Protein AF-A0A9Q0FIU7-F1 (afdb_monomer_lite)

Radius of gyration: 19.4 Å; chains: 1; bounding box: 44×38×47 Å

Foldseek 3Di:
DVVVVVVVVVVVCVVVVVDDDPDPQFDPPADDDDDDDDVLQFWKWKAFQVVRPDIDTQWDEPPCNVVSCVVWVDWDQDPVVRDTGTPDPRIDMDTDCPPNSCVGRAFGYPVCPDPSVVRGGCNVVVVVSRD

Organism: NCBI:txid218843

Secondary structure (DSSP, 8-state):
-HHHHHHHHHHHHHHTT-S-----SS-TTSPP------TT-S-EEEEETTTSS-EEEEES-STTHHHHIIIII-EEEETTTTEEEES-TTEEEE---GGGGHHHHHBS-TT--TTGGGGBSSHHHHHHHT-

pLDDT: mean 85.44, std 13.37, range [44.09, 98.0]

Sequence (131 aa):
MAVLLDDIVQSIELWLKLIRKPQPYVDPNLDPVLLVPGIAGSILKAVDNENGLKEERVWVRILAADYKFRTKLWSRFDPSTGRTESLDRKTSITVPQDRYGLHAIDVLDPDLIIGRDCVYYFHDMIVEMIK

Structure (mmCIF, N/CA/C/O backbone):
data_AF-A0A9Q0FIU7-F1
#
_entry.id   AF-A0A9Q0FIU7-F1
#
loop_
_atom_site.group_PDB
_atom_site.id
_atom_site.type_symbol
_atom_site.label_atom_id
_atom_site.label_alt_id
_atom_site.label_comp_id
_atom_site.label_asym_id
_atom_site.label_entity_id
_atom_site.label_seq_id
_atom_site.pdbx_PDB_ins_code
_atom_site.Cartn_x
_atom_site.Cartn_y
_atom_site.Cartn_z
_atom_site.occupancy
_atom_site.B_iso_or_equiv
_atom_site.auth_seq_id
_atom_site.auth_comp_id
_atom_site.auth_asym_id
_atom_site.auth_atom_id
_atom_site.pdbx_PDB_model_num
ATOM 1 N N . MET A 1 1 ? 0.355 19.951 -10.129 1.00 44.09 1 MET A N 1
ATOM 2 C CA . MET A 1 1 ? 1.000 21.266 -10.354 1.00 44.09 1 MET A CA 1
ATOM 3 C C . MET A 1 1 ? 2.433 21.147 -10.865 1.00 44.09 1 MET A C 1
ATOM 5 O O . MET A 1 1 ? 2.758 21.911 -11.755 1.00 44.09 1 MET A O 1
ATOM 9 N N . ALA A 1 2 ? 3.252 20.196 -10.385 1.00 47.91 2 ALA A N 1
ATOM 10 C CA . ALA A 1 2 ? 4.601 19.951 -10.928 1.00 47.91 2 ALA A CA 1
ATOM 11 C C . ALA A 1 2 ? 4.598 19.532 -12.415 1.00 47.91 2 ALA A C 1
ATOM 13 O O . ALA A 1 2 ? 5.319 20.122 -13.205 1.00 47.91 2 ALA A O 1
ATOM 14 N N . VAL A 1 3 ? 3.682 18.636 -12.810 1.00 51.88 3 VAL A N 1
ATOM 15 C CA . VAL A 1 3 ? 3.538 18.153 -14.204 1.00 51.88 3 VAL A CA 1
ATOM 16 C C . VAL A 1 3 ? 3.363 19.297 -15.214 1.00 51.88 3 VAL A C 1
ATOM 18 O O . VAL A 1 3 ? 3.965 19.288 -16.275 1.00 51.88 3 VAL A O 1
ATOM 21 N N . LEU A 1 4 ? 2.613 20.343 -14.846 1.00 58.12 4 LEU A N 1
ATOM 22 C CA . LEU A 1 4 ? 2.351 21.479 -15.736 1.00 58.12 4 LEU A CA 1
ATOM 23 C C . LEU A 1 4 ? 3.588 22.361 -15.969 1.00 58.12 4 LEU A C 1
ATOM 25 O O . LEU A 1 4 ? 3.676 23.024 -16.995 1.00 58.12 4 LEU A O 1
ATOM 29 N N . LEU A 1 5 ? 4.508 22.420 -15.000 1.00 59.41 5 LEU A N 1
ATOM 30 C CA . LEU A 1 5 ? 5.744 23.200 -15.109 1.00 59.41 5 LEU A CA 1
ATOM 31 C C . LEU A 1 5 ? 6.771 22.463 -15.969 1.00 59.41 5 LEU A C 1
ATOM 33 O O . LEU A 1 5 ? 7.401 23.096 -16.814 1.00 59.41 5 LEU A O 1
ATOM 37 N N . ASP A 1 6 ? 6.877 21.144 -15.804 1.00 62.78 6 ASP A N 1
ATOM 38 C CA . ASP A 1 6 ? 7.759 20.301 -16.614 1.00 62.78 6 ASP A CA 1
ATOM 39 C C . ASP A 1 6 ? 7.349 20.340 -18.096 1.00 62.78 6 ASP A C 1
ATOM 41 O O . ASP A 1 6 ? 8.199 20.561 -18.957 1.00 62.78 6 ASP A O 1
ATOM 45 N N . ASP A 1 7 ? 6.046 20.272 -18.394 1.00 68.00 7 ASP A N 1
ATOM 46 C CA . ASP A 1 7 ? 5.519 20.370 -19.764 1.00 68.00 7 ASP A CA 1
ATOM 47 C C . ASP A 1 7 ? 5.834 21.729 -20.429 1.00 68.00 7 ASP A C 1
ATOM 49 O O . ASP A 1 7 ? 6.126 21.805 -21.630 1.00 68.00 7 ASP A O 1
ATOM 53 N N . ILE A 1 8 ? 5.800 22.825 -19.656 1.00 74.44 8 ILE A N 1
ATOM 54 C CA . ILE A 1 8 ? 6.108 24.181 -20.144 1.00 74.44 8 ILE A CA 1
ATOM 55 C C . ILE A 1 8 ? 7.605 24.330 -20.428 1.00 74.44 8 ILE A C 1
ATOM 57 O O . ILE A 1 8 ? 7.977 24.853 -21.481 1.00 74.44 8 ILE A O 1
ATOM 61 N N . VAL A 1 9 ? 8.465 23.861 -19.521 1.00 69.06 9 VAL A N 1
ATOM 62 C CA . VAL A 1 9 ? 9.925 23.901 -19.699 1.00 69.06 9 VAL A CA 1
ATOM 63 C C . VAL A 1 9 ? 10.328 23.064 -20.914 1.00 69.06 9 VAL A C 1
ATOM 65 O O . VAL A 1 9 ? 11.025 23.563 -21.800 1.00 69.06 9 VAL A O 1
ATOM 68 N N . GLN A 1 10 ? 9.779 21.854 -21.038 1.00 63.34 10 GLN A N 1
ATOM 69 C CA . GLN A 1 10 ? 10.051 20.951 -22.154 1.00 63.34 10 GLN A CA 1
ATOM 70 C C . GLN A 1 10 ? 9.613 21.548 -23.505 1.00 63.34 10 GLN A C 1
ATOM 72 O O . GLN A 1 10 ? 10.319 21.415 -24.507 1.00 63.34 10 GLN A O 1
ATOM 77 N N . SER A 1 11 ? 8.488 22.274 -23.535 1.00 71.81 11 SER A N 1
ATOM 78 C CA . SER A 1 11 ? 7.992 22.970 -24.733 1.00 71.81 11 SER A CA 1
ATOM 79 C C . SER A 1 11 ? 8.913 24.112 -25.188 1.00 71.81 11 SER A C 1
ATOM 81 O O . SER A 1 11 ? 9.141 24.284 -26.389 1.00 71.81 11 SER A O 1
ATOM 83 N N . ILE A 1 12 ? 9.472 24.879 -24.244 1.00 73.00 12 ILE A N 1
ATOM 84 C CA . ILE A 1 12 ? 10.414 25.976 -24.530 1.00 73.00 12 ILE A CA 1
ATOM 85 C C . ILE A 1 12 ? 11.738 25.420 -25.071 1.00 73.00 12 ILE A C 1
ATOM 87 O O . ILE A 1 12 ? 12.285 25.935 -26.049 1.00 73.00 12 ILE A O 1
ATOM 91 N N . GLU A 1 13 ? 12.240 24.338 -24.483 1.00 66.00 13 GLU A N 1
ATOM 92 C CA . GLU A 1 13 ? 13.505 23.720 -24.885 1.00 66.00 13 GLU A CA 1
ATOM 93 C C . GLU A 1 13 ? 13.425 23.026 -26.261 1.00 66.00 13 GLU A C 1
ATOM 95 O O . GLU A 1 13 ? 14.385 23.072 -27.041 1.00 66.00 13 GLU A O 1
ATOM 100 N N . LEU A 1 14 ? 12.260 22.459 -26.611 1.00 64.19 14 LEU A N 1
ATOM 101 C CA . LEU A 1 14 ? 11.951 21.933 -27.950 1.00 64.19 14 LEU A CA 1
ATOM 102 C C . LEU A 1 14 ? 11.927 23.036 -29.015 1.00 64.19 14 LEU A C 1
ATOM 104 O O . LEU A 1 14 ? 12.474 22.856 -30.107 1.00 64.19 14 LEU A O 1
ATOM 108 N N . TRP A 1 15 ? 11.328 24.188 -28.698 1.00 68.50 15 TRP A N 1
ATOM 109 C CA . TRP A 1 15 ? 11.291 25.349 -29.593 1.00 68.50 15 TRP A CA 1
ATOM 110 C C . TRP A 1 15 ? 12.695 25.906 -29.868 1.00 68.50 15 TRP A C 1
ATOM 112 O O . TRP A 1 15 ? 13.019 26.250 -31.007 1.00 68.50 15 TRP A O 1
ATOM 122 N N . LEU A 1 16 ? 13.566 25.899 -28.854 1.00 71.69 16 LEU A N 1
ATOM 123 C CA . LEU A 1 16 ? 14.961 26.329 -28.960 1.00 71.69 16 LEU A CA 1
ATOM 124 C C . LEU A 1 16 ? 15.885 25.311 -29.667 1.00 71.69 16 LEU A C 1
ATOM 126 O O . LEU A 1 16 ? 17.078 25.579 -29.810 1.00 71.69 16 LEU A O 1
ATOM 130 N N . LYS A 1 17 ? 15.364 24.160 -30.134 1.00 64.88 17 LYS A N 1
ATOM 131 C CA . LYS A 1 17 ? 16.127 23.060 -30.774 1.00 64.88 17 LYS A CA 1
ATOM 132 C C . LYS A 1 17 ? 17.342 22.591 -29.955 1.00 64.88 17 LYS A C 1
ATOM 134 O O . LYS A 1 17 ? 18.299 22.058 -30.516 1.00 64.88 17 LYS A O 1
ATOM 139 N N . LEU A 1 18 ? 17.307 22.791 -28.639 1.00 63.53 18 LEU A N 1
ATOM 140 C CA . LEU A 1 18 ? 18.429 22.526 -27.737 1.00 63.53 18 LEU A CA 1
ATOM 141 C C . LEU A 1 18 ? 18.471 21.070 -27.247 1.00 63.53 18 LEU A C 1
ATOM 143 O O . LEU A 1 18 ? 19.492 20.640 -26.717 1.00 63.53 18 LEU A O 1
ATOM 147 N N . ILE A 1 19 ? 17.411 20.285 -27.476 1.00 59.47 19 ILE A N 1
ATOM 148 C CA . ILE A 1 19 ? 17.313 18.895 -27.013 1.00 59.47 19 ILE A CA 1
ATOM 149 C C . ILE A 1 19 ? 17.130 17.942 -28.200 1.00 59.47 19 ILE A C 1
ATOM 151 O O . ILE A 1 19 ? 16.364 18.197 -29.134 1.00 59.47 19 ILE A O 1
ATOM 155 N N . ARG A 1 20 ? 17.843 16.807 -28.150 1.00 57.94 20 ARG A N 1
ATOM 156 C CA . ARG A 1 20 ? 17.524 15.600 -28.933 1.00 57.94 20 ARG A CA 1
ATOM 157 C C . ARG A 1 20 ? 16.030 15.286 -28.776 1.00 57.94 20 ARG A C 1
ATOM 159 O O . ARG A 1 20 ? 15.479 15.512 -27.707 1.00 57.94 20 ARG A O 1
ATOM 166 N N . LYS A 1 21 ? 15.377 14.779 -29.834 1.00 53.31 21 LYS A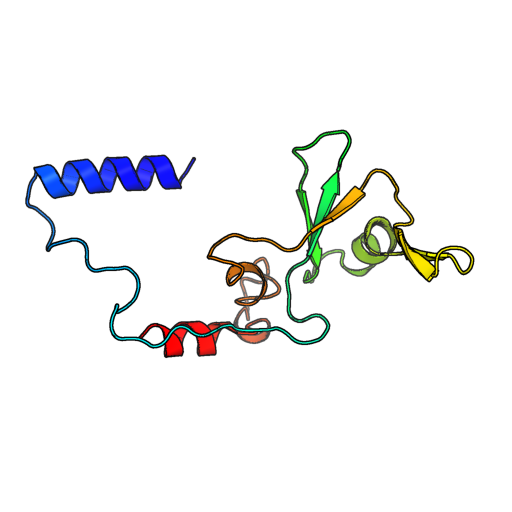 N 1
ATOM 167 C CA . LYS A 1 21 ? 13.946 14.403 -29.809 1.00 53.31 21 LYS A CA 1
ATOM 168 C C . LYS A 1 21 ? 13.593 13.754 -28.462 1.00 53.31 21 LYS A C 1
ATOM 170 O O . LYS A 1 21 ? 14.373 12.887 -28.058 1.00 53.31 21 LYS A O 1
ATOM 175 N N . PRO A 1 22 ? 12.483 14.148 -27.803 1.00 55.56 22 PRO A N 1
ATOM 176 C CA . PRO A 1 22 ? 12.084 13.549 -26.537 1.00 55.56 22 PRO A CA 1
ATOM 177 C C . PRO A 1 22 ? 12.066 12.037 -26.732 1.00 55.56 22 PRO A C 1
ATOM 179 O O . PRO A 1 22 ? 11.304 11.519 -27.552 1.00 55.56 22 PRO A O 1
ATOM 182 N N . GLN A 1 23 ? 13.008 11.352 -26.087 1.00 54.41 23 GLN A N 1
ATOM 183 C CA . GLN A 1 23 ? 13.014 9.904 -26.111 1.00 54.41 23 GLN A CA 1
ATOM 184 C C . GLN A 1 23 ? 11.822 9.453 -25.273 1.00 54.41 23 GLN A C 1
ATOM 186 O O . GLN A 1 23 ? 11.552 10.062 -24.232 1.00 54.41 23 GLN A O 1
ATOM 191 N N . PRO A 1 24 ? 11.061 8.457 -25.746 1.00 59.19 24 PRO A N 1
ATOM 192 C CA . PRO A 1 24 ? 9.961 7.934 -24.962 1.00 59.19 24 PRO A CA 1
ATOM 193 C C . PRO A 1 24 ? 10.503 7.468 -23.604 1.00 59.19 24 PRO A C 1
ATOM 195 O O . PRO A 1 24 ? 11.591 6.903 -23.526 1.00 59.19 24 PRO A O 1
ATOM 198 N N . TYR A 1 25 ? 9.753 7.751 -22.536 1.00 66.44 25 TYR A N 1
ATOM 199 C CA . TYR A 1 25 ? 10.122 7.404 -21.155 1.00 66.44 25 TYR A CA 1
ATOM 200 C C . TYR A 1 25 ? 10.359 5.891 -20.964 1.00 66.44 25 TYR A C 1
ATOM 202 O O . TYR A 1 25 ? 11.056 5.495 -20.037 1.00 66.44 25 TYR A O 1
ATOM 210 N N . VAL A 1 26 ? 9.795 5.068 -21.855 1.00 71.81 26 VAL A N 1
ATOM 211 C CA . VAL A 1 26 ? 9.932 3.607 -21.919 1.00 71.81 26 VAL A CA 1
ATOM 212 C C . VAL A 1 26 ? 10.181 3.212 -23.378 1.00 71.81 26 VAL A C 1
ATOM 214 O O . VAL A 1 26 ? 9.579 3.807 -24.277 1.00 71.81 26 VAL A O 1
ATOM 217 N N . ASP A 1 27 ? 11.048 2.228 -23.626 1.00 81.50 27 ASP A N 1
ATOM 218 C CA . ASP A 1 27 ? 11.274 1.686 -24.971 1.00 81.50 27 ASP A CA 1
ATOM 219 C C . ASP A 1 27 ? 9.970 1.062 -25.520 1.00 81.50 27 ASP A C 1
ATOM 221 O O . ASP A 1 27 ? 9.408 0.159 -24.897 1.00 81.50 27 ASP A O 1
ATOM 225 N N . PRO A 1 28 ? 9.455 1.528 -26.678 1.00 83.75 28 PRO A N 1
ATOM 226 C CA . PRO A 1 28 ? 8.217 1.014 -27.262 1.00 83.75 28 PRO A CA 1
ATOM 227 C C . PRO A 1 28 ? 8.309 -0.437 -27.757 1.00 83.75 28 PRO A C 1
ATOM 229 O O . PRO A 1 28 ? 7.281 -1.002 -28.123 1.00 83.75 28 PRO A O 1
ATOM 232 N N . ASN A 1 29 ? 9.507 -1.027 -27.813 1.00 88.00 29 ASN A N 1
ATOM 233 C CA . ASN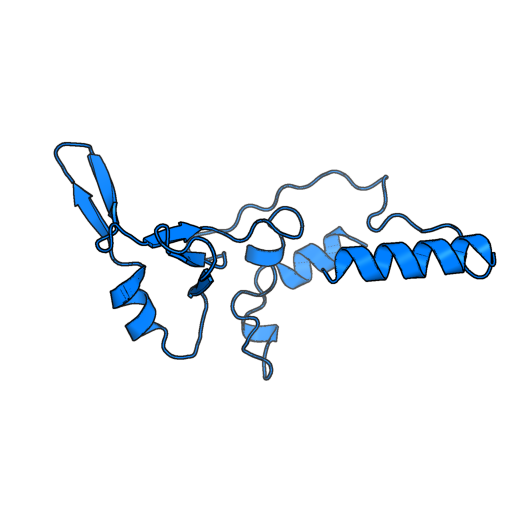 A 1 29 ? 9.706 -2.428 -28.187 1.00 88.00 29 ASN A CA 1
ATOM 234 C C . ASN A 1 29 ? 9.585 -3.394 -27.000 1.00 88.00 29 ASN A C 1
ATOM 236 O O . ASN A 1 29 ? 9.650 -4.604 -27.210 1.00 88.00 29 ASN A O 1
ATOM 240 N N . LEU A 1 30 ? 9.443 -2.887 -25.771 1.00 88.19 30 LEU A N 1
ATOM 241 C CA . LEU A 1 30 ? 9.251 -3.722 -24.589 1.00 88.19 30 LEU A CA 1
ATOM 242 C C . LEU A 1 30 ? 7.829 -4.287 -24.543 1.00 88.19 30 LEU A C 1
ATOM 244 O O . LEU A 1 30 ? 6.849 -3.591 -24.825 1.00 88.19 30 LEU A O 1
ATOM 248 N N . ASP A 1 31 ? 7.715 -5.548 -24.129 1.00 92.25 31 ASP A N 1
ATOM 249 C CA . ASP A 1 31 ? 6.422 -6.176 -23.881 1.00 92.25 31 ASP A CA 1
ATOM 250 C C . ASP A 1 31 ? 5.754 -5.561 -22.636 1.00 92.25 31 ASP A C 1
ATOM 252 O O . ASP A 1 31 ? 6.411 -5.357 -21.610 1.00 92.25 31 ASP A O 1
ATOM 256 N N . PRO A 1 32 ? 4.438 -5.280 -22.670 1.00 90.69 32 PRO A N 1
ATOM 257 C CA . PRO A 1 32 ? 3.737 -4.748 -21.512 1.00 90.69 32 PRO A CA 1
ATOM 258 C 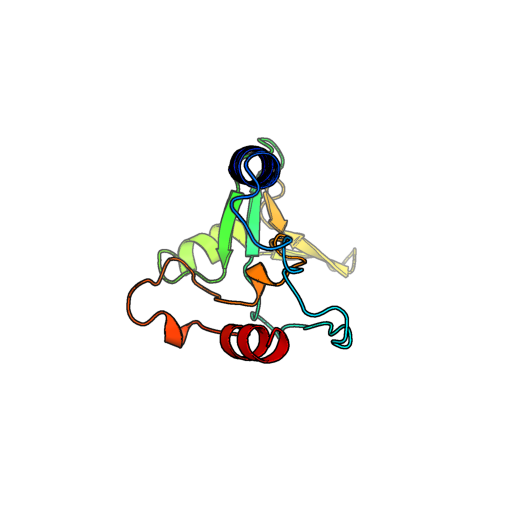C . PRO A 1 32 ? 3.652 -5.798 -20.398 1.00 90.69 32 PRO A C 1
ATOM 260 O O . PRO A 1 32 ? 3.169 -6.913 -20.600 1.00 90.69 32 PRO A O 1
ATOM 263 N N . VAL A 1 33 ? 4.054 -5.406 -19.189 1.00 92.38 33 VAL A N 1
ATOM 264 C CA . VAL A 1 33 ? 4.019 -6.254 -17.990 1.00 92.38 33 VAL A CA 1
ATOM 265 C C . VAL A 1 33 ? 3.080 -5.652 -16.949 1.00 92.38 33 VAL A C 1
ATOM 267 O O . VAL A 1 33 ? 3.095 -4.447 -16.701 1.00 92.38 33 VAL A O 1
ATOM 270 N N . LEU A 1 34 ? 2.275 -6.504 -16.306 1.00 94.88 34 LEU A N 1
ATO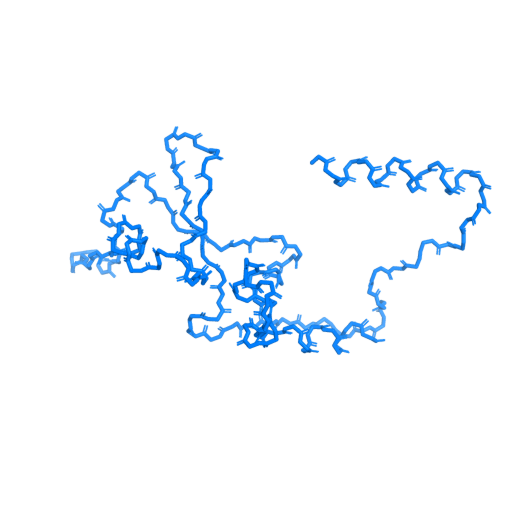M 271 C CA . LEU A 1 34 ? 1.467 -6.144 -15.142 1.00 94.88 34 LEU A CA 1
ATOM 272 C C . LEU A 1 34 ? 2.096 -6.733 -13.877 1.00 94.88 34 LEU A C 1
ATOM 274 O O . LEU A 1 34 ? 2.154 -7.952 -13.718 1.00 94.88 34 LEU A O 1
ATOM 278 N N . LEU A 1 35 ? 2.522 -5.866 -12.962 1.00 95.81 35 LEU A N 1
ATOM 279 C CA . LEU A 1 35 ? 3.025 -6.270 -11.651 1.00 95.81 35 LEU A CA 1
ATOM 280 C C . LEU A 1 35 ? 1.876 -6.305 -10.641 1.00 95.81 35 LEU A C 1
ATOM 282 O O . LEU A 1 35 ? 1.165 -5.316 -10.461 1.00 95.81 35 LEU A O 1
ATOM 286 N N . VAL A 1 36 ? 1.706 -7.445 -9.970 1.00 96.88 36 VAL A N 1
ATOM 287 C CA . VAL A 1 36 ? 0.678 -7.640 -8.940 1.00 96.88 36 VAL A CA 1
ATOM 288 C C . VAL A 1 36 ? 1.366 -7.922 -7.602 1.00 96.88 36 VAL A C 1
ATOM 290 O O . VAL A 1 36 ? 2.039 -8.948 -7.479 1.00 96.88 36 VAL A O 1
ATOM 293 N N . PRO A 1 37 ? 1.232 -7.037 -6.597 1.00 97.19 37 PRO A N 1
ATOM 294 C CA . PRO A 1 37 ? 1.867 -7.228 -5.302 1.00 97.19 37 PRO A CA 1
ATOM 295 C C . PRO A 1 37 ? 1.183 -8.315 -4.469 1.00 97.19 37 PRO A C 1
ATOM 297 O O . PRO A 1 37 ? -0.011 -8.586 -4.607 1.00 97.19 37 PRO A O 1
ATOM 300 N N . GLY A 1 38 ? 1.952 -8.909 -3.556 1.00 96.69 38 GLY A N 1
ATOM 301 C CA . GLY A 1 38 ? 1.427 -9.807 -2.532 1.00 96.69 38 GLY A CA 1
ATOM 302 C C . GLY A 1 38 ? 0.751 -9.062 -1.376 1.00 96.69 38 GLY A C 1
ATOM 303 O O . GLY A 1 38 ? 0.602 -7.838 -1.377 1.00 96.69 38 GLY A O 1
ATOM 304 N N . ILE A 1 39 ? 0.369 -9.816 -0.341 1.00 95.44 39 ILE A N 1
ATOM 305 C CA . ILE A 1 39 ? -0.209 -9.252 0.886 1.00 95.44 39 ILE A CA 1
ATOM 306 C C . ILE A 1 39 ? 0.758 -8.221 1.472 1.00 95.44 39 ILE A C 1
ATOM 308 O O . ILE A 1 39 ? 1.944 -8.494 1.637 1.00 95.44 39 ILE A O 1
ATOM 312 N N . ALA A 1 40 ? 0.221 -7.047 1.806 1.00 93.12 40 ALA A N 1
ATOM 313 C CA . ALA A 1 40 ? 0.964 -5.931 2.385 1.00 93.12 40 ALA A CA 1
ATOM 314 C C . ALA A 1 40 ? 2.040 -5.303 1.465 1.00 93.12 40 ALA A C 1
ATOM 316 O O . ALA A 1 40 ? 2.729 -4.378 1.889 1.00 93.12 40 ALA A O 1
ATOM 317 N N . GLY A 1 41 ? 2.128 -5.727 0.202 1.00 96.38 41 GLY A N 1
ATOM 318 C CA . GLY A 1 41 ? 3.098 -5.254 -0.789 1.00 96.38 41 GLY A CA 1
ATOM 319 C C . GLY A 1 41 ? 2.716 -3.960 -1.513 1.00 96.38 41 GLY A C 1
ATOM 320 O O . GLY A 1 41 ? 3.140 -3.745 -2.643 1.00 96.38 41 GLY A O 1
ATOM 321 N N . SER A 1 42 ? 1.879 -3.113 -0.916 1.00 96.50 42 SER A N 1
ATOM 322 C CA . SER A 1 42 ? 1.480 -1.842 -1.524 1.00 96.50 42 SER A CA 1
ATOM 323 C C . SER A 1 42 ? 1.269 -0.754 -0.484 1.00 96.50 42 SER A C 1
ATOM 325 O O . SER A 1 42 ? 0.755 -1.032 0.596 1.00 96.50 42 SER A O 1
ATOM 327 N N . ILE A 1 43 ? 1.552 0.494 -0.835 1.00 96.25 43 ILE A N 1
ATOM 328 C CA . ILE A 1 43 ? 1.180 1.668 -0.045 1.00 96.25 43 ILE A CA 1
ATOM 329 C C . ILE A 1 43 ? -0.350 1.790 0.036 1.00 96.25 43 ILE A C 1
ATOM 331 O O . ILE A 1 43 ? -1.050 1.642 -0.964 1.00 96.25 43 ILE A O 1
ATOM 335 N N . LEU A 1 44 ? -0.866 2.122 1.222 1.00 96.00 44 LEU A N 1
ATOM 336 C CA . LEU A 1 44 ? -2.264 2.469 1.474 1.00 96.00 44 LEU A CA 1
ATOM 337 C C . LEU A 1 44 ? -2.372 3.875 2.062 1.00 96.00 44 LEU A C 1
ATOM 339 O O . LEU A 1 44 ? -1.611 4.265 2.959 1.00 96.00 44 LEU A O 1
ATOM 343 N N . LYS A 1 45 ? -3.378 4.614 1.602 1.00 94.56 45 LYS A N 1
ATOM 344 C CA . LYS A 1 45 ? -3.758 5.929 2.112 1.00 94.56 45 LYS A CA 1
ATOM 345 C C . LYS A 1 45 ? -5.160 5.890 2.710 1.00 94.56 45 LYS A C 1
ATOM 347 O O . LYS A 1 45 ? -6.048 5.231 2.184 1.00 94.56 45 LYS A O 1
ATOM 352 N N . ALA A 1 46 ? -5.349 6.623 3.796 1.00 93.81 46 ALA A N 1
ATOM 353 C CA . ALA A 1 46 ? -6.652 7.009 4.308 1.00 93.81 46 ALA A CA 1
ATOM 354 C C . ALA A 1 46 ? -7.062 8.341 3.672 1.00 93.81 46 ALA A C 1
ATOM 356 O O . ALA A 1 46 ? -6.280 9.294 3.682 1.00 93.81 46 ALA A O 1
ATOM 357 N N . VAL A 1 47 ? -8.282 8.404 3.146 1.00 92.62 47 VAL A N 1
ATOM 358 C CA . VAL A 1 47 ? -8.870 9.593 2.525 1.00 92.62 47 VAL A CA 1
ATOM 359 C C . VAL A 1 47 ? -10.133 9.963 3.288 1.00 92.62 47 VAL A C 1
ATOM 361 O O . VAL A 1 47 ? -11.029 9.136 3.448 1.00 92.62 47 VAL A O 1
ATOM 364 N N . ASP A 1 48 ? -10.191 11.195 3.786 1.00 89.88 48 ASP A N 1
ATOM 365 C CA . ASP A 1 48 ? -11.394 11.740 4.418 1.00 89.88 48 ASP A CA 1
ATOM 366 C C . ASP A 1 48 ? -12.424 12.121 3.344 1.00 89.88 48 ASP A C 1
ATOM 368 O O . ASP A 1 48 ? -12.202 13.037 2.549 1.00 89.88 48 ASP A O 1
ATOM 372 N N . ASN A 1 49 ? -13.555 11.418 3.329 1.00 80.75 49 ASN A N 1
ATOM 373 C CA . ASN A 1 49 ? -14.616 11.594 2.343 1.00 80.75 49 ASN A CA 1
ATOM 374 C C . ASN A 1 49 ? -15.421 12.886 2.565 1.00 80.75 49 ASN A C 1
ATOM 376 O O . ASN A 1 49 ? -16.059 13.359 1.629 1.00 80.75 49 ASN A O 1
ATOM 380 N N . GLU A 1 50 ? -15.417 13.457 3.777 1.00 77.94 50 GLU A N 1
ATOM 381 C CA . GLU A 1 50 ? -16.138 14.705 4.070 1.00 77.94 50 GLU A CA 1
ATOM 382 C C . GLU A 1 50 ? -15.356 15.931 3.586 1.00 77.94 50 GLU A C 1
ATOM 384 O O . GLU A 1 50 ? -15.945 16.889 3.090 1.00 77.94 50 GLU A O 1
ATOM 389 N N . ASN A 1 51 ? -14.024 15.888 3.699 1.00 66.00 51 ASN A N 1
ATOM 390 C CA . ASN A 1 51 ? -13.151 17.017 3.369 1.00 66.00 51 ASN A CA 1
ATOM 391 C C . ASN A 1 51 ? -12.413 16.869 2.030 1.00 66.00 51 ASN A C 1
ATOM 393 O O . ASN A 1 51 ? -11.745 17.813 1.613 1.00 66.00 51 ASN A O 1
ATOM 397 N N . GLY A 1 52 ? -12.492 15.705 1.373 1.00 59.09 52 GLY A N 1
ATOM 398 C CA . GLY A 1 52 ? -12.062 15.435 -0.010 1.00 59.09 52 GLY A CA 1
ATOM 399 C C . GLY A 1 52 ? -10.577 15.643 -0.353 1.00 59.09 52 GLY A C 1
ATOM 400 O O . GLY A 1 52 ? -10.150 15.259 -1.435 1.00 59.09 52 GLY A O 1
ATOM 401 N N . LEU A 1 53 ? -9.783 16.251 0.533 1.00 60.94 53 LEU A N 1
ATOM 402 C CA . LEU A 1 53 ? -8.441 16.772 0.238 1.00 60.94 53 LEU A CA 1
ATOM 403 C C . LEU A 1 53 ? -7.363 16.292 1.214 1.00 60.94 53 LEU A C 1
ATOM 405 O O . LEU A 1 53 ? -6.177 16.503 0.963 1.00 60.94 53 LEU A O 1
ATOM 409 N N . LYS A 1 54 ? -7.738 15.671 2.339 1.00 81.19 54 LYS A N 1
ATOM 410 C CA . LYS A 1 54 ? -6.761 15.203 3.325 1.00 81.19 54 LYS A CA 1
ATOM 411 C C . LYS A 1 54 ? -6.482 13.720 3.129 1.00 81.19 54 LYS A C 1
ATOM 413 O O . LYS A 1 54 ? -7.184 12.866 3.664 1.00 81.19 54 LYS A O 1
ATOM 418 N N . GLU A 1 55 ? -5.430 13.448 2.370 1.00 89.44 55 GLU A N 1
ATOM 419 C CA . GLU A 1 55 ? -4.838 12.120 2.265 1.00 89.44 55 GLU A CA 1
ATOM 420 C C . GLU A 1 55 ? -3.776 11.924 3.348 1.00 89.44 55 GLU A C 1
ATOM 422 O O . GLU A 1 55 ? -2.943 12.797 3.599 1.00 89.44 55 GLU A O 1
ATOM 427 N N . GLU A 1 56 ? -3.7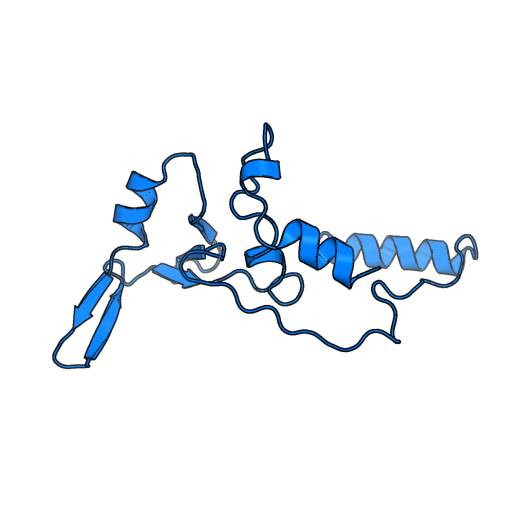67 10.752 3.970 1.00 91.75 56 GLU A N 1
ATOM 428 C CA . GLU A 1 56 ? -2.709 10.345 4.887 1.00 91.75 56 GLU A CA 1
ATOM 429 C C . GLU A 1 56 ? -2.227 8.931 4.554 1.00 91.75 56 GLU A C 1
ATOM 431 O O . GLU A 1 56 ? -3.027 8.001 4.497 1.00 91.75 56 GLU A O 1
ATOM 436 N N . ARG A 1 57 ? -0.909 8.729 4.399 1.00 93.00 57 ARG A N 1
ATOM 437 C CA . ARG A 1 57 ? -0.330 7.383 4.272 1.00 93.00 57 ARG A CA 1
ATOM 438 C C . ARG A 1 57 ? -0.515 6.621 5.582 1.00 93.00 57 ARG A C 1
ATOM 440 O O . ARG A 1 57 ? -0.060 7.066 6.637 1.00 93.00 57 ARG A O 1
ATOM 447 N N . VAL A 1 58 ? -1.169 5.469 5.524 1.00 94.81 58 VAL A N 1
ATOM 448 C CA . VAL A 1 58 ? -1.404 4.606 6.691 1.00 94.81 58 VAL A CA 1
ATOM 449 C C . VAL A 1 58 ? -0.561 3.339 6.648 1.00 94.81 58 VAL A C 1
ATOM 451 O O . VAL A 1 58 ? -0.262 2.803 7.708 1.00 94.81 58 VAL A O 1
ATOM 454 N N . TRP A 1 59 ? -0.106 2.919 5.465 1.00 95.00 59 TRP A N 1
ATOM 455 C CA . TRP A 1 59 ? 0.790 1.779 5.253 1.00 95.00 59 TRP A CA 1
ATOM 456 C C . TRP A 1 59 ? 1.630 1.996 3.976 1.00 95.00 59 TRP A C 1
ATOM 458 O O . TRP A 1 59 ? 1.135 2.625 3.053 1.00 95.00 59 TRP A O 1
ATOM 468 N N . VAL A 1 60 ? 2.879 1.545 3.861 1.00 92.81 60 VAL A N 1
ATOM 469 C CA . VAL A 1 60 ? 3.782 1.213 4.971 1.00 92.81 60 VAL A CA 1
ATOM 470 C C . VAL A 1 60 ? 4.310 2.520 5.572 1.00 92.81 60 VAL A C 1
ATOM 472 O O . VAL A 1 60 ? 4.447 3.540 4.892 1.00 92.81 60 VAL A O 1
ATOM 475 N N . ARG A 1 61 ? 4.539 2.518 6.884 1.00 91.31 61 ARG A N 1
ATOM 476 C CA . ARG A 1 61 ? 5.184 3.620 7.600 1.00 91.31 61 ARG A CA 1
ATOM 477 C C . ARG A 1 61 ? 5.880 3.083 8.839 1.00 91.31 61 ARG A C 1
ATOM 479 O O . ARG A 1 61 ? 5.289 2.285 9.558 1.00 91.31 61 ARG A O 1
ATOM 486 N N . ILE A 1 62 ? 7.087 3.550 9.120 1.00 87.75 62 ILE A N 1
ATOM 487 C CA . ILE A 1 62 ? 7.823 3.215 10.347 1.00 87.75 62 ILE A CA 1
ATOM 488 C C . ILE A 1 62 ? 7.322 4.059 11.521 1.00 87.75 62 ILE A C 1
ATOM 490 O O . ILE A 1 62 ? 7.154 3.573 12.639 1.00 87.75 62 ILE A O 1
ATOM 494 N N . LEU A 1 63 ? 7.024 5.334 11.270 1.00 88.88 63 LEU A N 1
ATOM 495 C CA . LEU A 1 63 ? 6.607 6.266 12.313 1.00 88.88 63 LEU A CA 1
ATOM 496 C C . LEU A 1 63 ? 5.100 6.189 12.565 1.00 88.88 63 LEU A C 1
ATOM 498 O O . LEU A 1 63 ? 4.294 6.340 11.644 1.00 88.88 63 LEU A O 1
ATOM 502 N N . ALA A 1 64 ? 4.724 6.031 13.838 1.00 91.25 64 ALA A N 1
ATOM 503 C CA . ALA A 1 64 ? 3.338 5.988 14.317 1.00 91.25 64 ALA A CA 1
ATOM 504 C C . ALA A 1 64 ? 2.458 4.900 13.664 1.00 91.25 64 ALA A C 1
ATOM 506 O O . ALA A 1 64 ? 1.235 5.052 13.608 1.00 91.25 64 ALA A O 1
ATOM 507 N N . ALA A 1 65 ? 3.067 3.807 13.191 1.00 90.62 65 ALA A N 1
ATOM 508 C CA . ALA A 1 65 ? 2.377 2.727 12.489 1.00 90.62 65 ALA A CA 1
ATOM 509 C C . ALA A 1 65 ? 1.192 2.171 13.294 1.00 90.62 65 ALA A C 1
ATOM 511 O O . ALA A 1 65 ? 0.060 2.245 12.830 1.00 90.62 65 ALA A O 1
ATOM 512 N N . ASP A 1 66 ? 1.423 1.708 14.528 1.00 92.25 66 ASP A N 1
ATOM 513 C CA . ASP A 1 66 ? 0.382 1.087 15.365 1.00 92.25 66 ASP A CA 1
ATOM 514 C C . ASP A 1 66 ? -0.815 2.026 15.606 1.00 92.25 66 ASP A C 1
ATOM 516 O O . ASP A 1 66 ? -1.965 1.644 15.382 1.00 92.25 66 ASP A O 1
ATOM 520 N N . TYR A 1 67 ? -0.553 3.290 15.956 1.00 92.56 67 TYR A N 1
ATOM 521 C CA . TYR A 1 67 ? -1.607 4.287 16.161 1.00 92.56 67 TYR A CA 1
ATOM 522 C C . TYR A 1 67 ? -2.459 4.487 14.900 1.00 92.56 67 TYR A C 1
ATOM 524 O O . TYR A 1 67 ? -3.691 4.490 14.966 1.00 92.56 67 TYR A O 1
ATOM 532 N N . LYS A 1 68 ? -1.819 4.632 13.734 1.00 92.19 68 LYS A N 1
ATOM 533 C CA . LYS A 1 68 ? -2.518 4.859 12.462 1.00 92.19 68 LYS A CA 1
ATOM 534 C C . LYS A 1 68 ? -3.263 3.620 11.989 1.00 92.19 68 LYS A C 1
ATOM 536 O O . LYS A 1 68 ? -4.394 3.737 11.531 1.00 92.19 68 LYS A O 1
ATOM 541 N N . PHE A 1 69 ? -2.700 2.438 12.202 1.00 90.12 69 PHE A N 1
ATOM 542 C CA . PHE A 1 69 ? -3.367 1.169 11.932 1.00 90.12 69 PHE A CA 1
ATOM 543 C C . PHE A 1 69 ? -4.667 1.031 12.718 1.00 90.12 69 PHE A C 1
ATOM 545 O O . PHE A 1 69 ? -5.725 0.807 12.129 1.00 90.12 69 PHE A O 1
ATOM 552 N N . ARG A 1 70 ? -4.606 1.223 14.038 1.00 90.44 70 ARG A N 1
ATOM 553 C CA . ARG A 1 70 ? -5.775 1.080 14.919 1.00 90.44 70 ARG A CA 1
ATOM 554 C C . ARG A 1 70 ? -6.863 2.099 14.624 1.00 90.44 70 ARG A C 1
ATOM 556 O O . ARG A 1 70 ? -8.042 1.780 14.715 1.00 90.44 70 ARG A O 1
ATOM 563 N N . THR A 1 71 ? -6.470 3.325 14.292 1.00 90.44 71 THR A N 1
ATOM 564 C CA . THR A 1 71 ? -7.421 4.426 14.099 1.00 90.44 71 THR A CA 1
ATOM 565 C C . THR A 1 71 ? -7.992 4.505 12.687 1.00 90.44 71 THR A C 1
ATOM 567 O O . THR A 1 71 ? -9.062 5.087 12.528 1.00 90.44 71 THR A O 1
ATOM 570 N N . LYS A 1 72 ? -7.312 3.951 11.669 1.00 91.75 72 LYS A N 1
ATOM 571 C CA . LYS A 1 72 ? -7.706 4.115 10.258 1.00 91.75 72 LYS A CA 1
ATOM 572 C C . LYS A 1 72 ? -7.915 2.825 9.466 1.00 91.75 72 LYS A C 1
ATOM 574 O O . LYS A 1 72 ? -8.713 2.852 8.541 1.00 91.75 72 LYS A O 1
ATOM 579 N N . LEU A 1 73 ? -7.235 1.721 9.785 1.00 92.19 73 LEU A N 1
ATOM 580 C CA . LEU A 1 73 ? -7.304 0.482 8.987 1.00 92.19 73 LEU A CA 1
ATOM 581 C C . LEU A 1 73 ? -8.197 -0.603 9.597 1.00 92.19 73 LEU A C 1
ATOM 583 O O . LEU A 1 73 ? -8.570 -1.555 8.909 1.00 92.19 73 LEU A O 1
ATOM 587 N N . TRP A 1 74 ? -8.546 -0.491 10.878 1.00 93.00 74 TRP A N 1
ATOM 588 C CA . TRP A 1 74 ? -9.424 -1.467 11.508 1.00 93.00 74 TRP A CA 1
ATOM 589 C C . TRP A 1 74 ? -10.803 -1.481 10.857 1.00 93.00 74 TRP A C 1
ATOM 591 O O . TRP A 1 74 ? -11.431 -0.450 10.613 1.00 93.00 74 TRP A O 1
ATOM 601 N N . SER A 1 75 ? -11.272 -2.696 10.606 1.00 93.62 75 SER A N 1
ATOM 602 C CA . SER A 1 75 ? -12.556 -2.964 9.983 1.00 93.62 75 SER A CA 1
ATOM 603 C C . SER A 1 75 ? -13.284 -4.046 10.770 1.00 93.62 75 SER A C 1
ATOM 605 O O . SER A 1 75 ? -12.647 -4.915 11.369 1.00 93.62 75 SER A O 1
ATOM 607 N N . ARG A 1 76 ? -14.616 -4.009 10.765 1.00 94.62 76 ARG A N 1
ATOM 608 C CA . ARG A 1 76 ? -15.451 -5.093 11.292 1.00 94.62 76 ARG A CA 1
ATOM 609 C C . ARG A 1 76 ? -16.002 -5.912 10.133 1.00 94.62 76 ARG A C 1
ATOM 611 O O . ARG A 1 76 ? -16.318 -5.372 9.078 1.00 94.62 76 ARG A O 1
ATOM 618 N N . PHE A 1 77 ? -16.175 -7.204 10.354 1.00 97.00 77 PHE A N 1
ATOM 619 C CA . PHE A 1 77 ? -16.921 -8.052 9.435 1.00 97.00 77 PHE A CA 1
ATOM 620 C C . PHE A 1 77 ? -18.421 -7.960 9.740 1.00 97.00 77 PHE A C 1
ATOM 622 O O . PHE A 1 77 ? -18.824 -8.110 10.896 1.00 97.00 77 PHE A O 1
ATOM 629 N N . ASP A 1 78 ? -19.240 -7.715 8.719 1.00 96.88 78 ASP A N 1
ATOM 630 C CA . ASP A 1 78 ? -20.693 -7.801 8.811 1.00 96.88 78 ASP A CA 1
ATOM 631 C C . ASP A 1 78 ? -21.180 -9.147 8.235 1.00 96.88 78 ASP A C 1
ATOM 633 O O . ASP A 1 78 ? -21.155 -9.342 7.016 1.00 96.88 78 ASP A O 1
ATOM 637 N N . PRO A 1 79 ? -21.653 -10.087 9.078 1.00 97.81 79 PRO A N 1
ATOM 638 C CA . PRO A 1 79 ? -22.084 -11.407 8.625 1.00 97.81 79 PRO A CA 1
ATOM 639 C C . PRO A 1 79 ? -23.392 -11.383 7.827 1.00 97.81 79 PRO A C 1
ATOM 641 O O . PRO A 1 79 ? -23.663 -12.328 7.094 1.00 97.81 79 PRO A O 1
ATOM 644 N N . SER A 1 80 ? -24.207 -10.331 7.957 1.00 98.00 80 SER A N 1
ATOM 645 C CA . SER A 1 80 ? -25.470 -10.219 7.221 1.00 98.00 80 SER A CA 1
ATOM 646 C C . SER A 1 80 ? -25.251 -9.848 5.754 1.00 98.00 80 SER A C 1
ATOM 648 O O . SER A 1 80 ? -25.999 -10.297 4.888 1.00 98.00 80 SER A O 1
ATOM 650 N N . THR A 1 81 ? -24.204 -9.067 5.463 1.00 97.31 81 THR A N 1
ATOM 651 C CA . THR A 1 81 ? -23.842 -8.658 4.095 1.00 97.31 81 THR A CA 1
ATOM 652 C C . THR A 1 81 ? -22.659 -9.443 3.526 1.00 97.31 81 THR A C 1
ATOM 654 O O . THR A 1 81 ? -22.427 -9.407 2.317 1.00 97.31 81 THR A O 1
ATOM 657 N N . GLY A 1 82 ? -21.895 -10.129 4.382 1.00 97.44 82 GLY A N 1
ATOM 658 C CA . GLY A 1 82 ? -20.651 -10.810 4.025 1.00 97.44 82 GLY A CA 1
ATOM 659 C C . GLY A 1 82 ? -19.498 -9.853 3.708 1.00 97.44 82 GLY A C 1
ATOM 660 O O . GLY A 1 82 ? -18.521 -10.266 3.086 1.00 97.44 82 GLY A O 1
ATOM 661 N N . ARG A 1 83 ? -19.607 -8.573 4.085 1.00 96.38 83 ARG A N 1
ATOM 662 C CA . ARG A 1 83 ? -18.622 -7.534 3.756 1.00 96.38 83 ARG A CA 1
ATOM 663 C C . ARG A 1 83 ? -17.809 -7.117 4.971 1.00 96.38 83 ARG A C 1
ATOM 665 O O . ARG A 1 83 ? -18.270 -7.156 6.108 1.00 96.38 83 ARG A O 1
ATOM 672 N N . THR A 1 84 ? -16.598 -6.655 4.695 1.00 94.94 84 THR A N 1
ATOM 673 C CA . THR A 1 84 ? -15.755 -5.966 5.670 1.00 94.94 84 THR A CA 1
ATOM 674 C C . THR A 1 84 ? -16.024 -4.467 5.582 1.00 94.94 84 THR A C 1
ATOM 676 O O . THR A 1 84 ? -15.925 -3.878 4.507 1.00 94.94 84 THR A O 1
ATOM 679 N N . GLU A 1 85 ? -16.373 -3.854 6.709 1.00 92.81 85 GLU A N 1
ATOM 680 C CA . GLU A 1 85 ? -16.705 -2.435 6.826 1.00 92.81 85 GLU A CA 1
ATOM 681 C C . GLU A 1 85 ? -15.651 -1.715 7.668 1.00 92.81 85 GLU A C 1
ATOM 683 O O . GLU A 1 85 ? -15.325 -2.163 8.770 1.00 92.81 85 GLU A O 1
ATOM 688 N N . SER A 1 86 ? -15.156 -0.575 7.183 1.00 91.56 86 SER A N 1
ATOM 689 C CA . SER A 1 86 ? -14.295 0.310 7.978 1.00 91.56 86 SER A CA 1
ATOM 690 C C . SER A 1 86 ? -14.993 0.712 9.282 1.00 91.56 86 SER A C 1
ATOM 692 O O . SER A 1 86 ? -16.190 1.019 9.284 1.00 91.56 86 SER A O 1
ATOM 694 N N . LEU A 1 87 ? -14.249 0.747 10.394 1.00 92.31 87 LEU A N 1
ATOM 695 C CA . LEU A 1 87 ? -14.769 1.279 11.660 1.00 92.31 87 LEU A CA 1
ATOM 696 C C . LEU A 1 87 ? -15.027 2.791 11.591 1.00 92.31 87 LEU A C 1
ATOM 698 O O . LEU A 1 87 ? -15.937 3.291 12.251 1.00 92.31 87 LEU A O 1
ATOM 702 N N . ASP A 1 88 ? -14.253 3.512 10.778 1.00 89.50 88 ASP A N 1
ATOM 703 C CA . ASP A 1 88 ? -14.463 4.929 10.493 1.00 89.50 88 ASP A CA 1
ATOM 704 C C . ASP A 1 88 ? -15.215 5.077 9.165 1.00 89.50 88 ASP A C 1
ATOM 706 O O . ASP A 1 88 ? -14.642 4.903 8.089 1.00 89.50 88 ASP A O 1
ATOM 710 N N . ARG A 1 89 ? -16.508 5.417 9.238 1.00 88.12 89 ARG A N 1
ATOM 711 C CA . ARG A 1 89 ? -17.378 5.587 8.058 1.00 88.12 89 ARG A CA 1
ATOM 712 C C . ARG A 1 89 ? -17.045 6.824 7.222 1.00 88.12 89 ARG A C 1
ATOM 714 O O . ARG A 1 89 ? -17.496 6.919 6.084 1.00 88.12 89 ARG A O 1
ATOM 721 N N . LYS A 1 90 ? -16.293 7.775 7.779 1.00 88.50 90 LYS A N 1
ATOM 722 C CA . LYS A 1 90 ? -15.911 9.015 7.093 1.00 88.50 90 LYS A CA 1
ATOM 723 C C . LYS A 1 90 ? -14.640 8.848 6.274 1.00 88.50 90 LYS A C 1
ATOM 725 O O . LYS A 1 90 ? -14.388 9.643 5.379 1.00 88.50 90 LYS A O 1
ATOM 730 N N . THR A 1 91 ? -13.860 7.810 6.558 1.00 89.44 91 THR A N 1
ATOM 731 C CA . THR A 1 91 ? -12.599 7.540 5.877 1.00 89.44 91 THR A CA 1
ATOM 732 C C . THR A 1 91 ? -12.759 6.377 4.899 1.00 89.44 91 THR A C 1
ATOM 734 O O . THR A 1 91 ? -13.330 5.341 5.238 1.00 89.44 91 THR A O 1
ATOM 737 N N . SER A 1 92 ? -12.210 6.518 3.695 1.00 91.94 92 SER A N 1
ATOM 738 C CA . SER A 1 92 ? -11.981 5.409 2.764 1.00 91.94 92 SER A CA 1
ATOM 739 C C . SER A 1 92 ? -10.490 5.077 2.672 1.00 91.94 92 SER A C 1
ATOM 741 O O . SER A 1 92 ? -9.634 5.934 2.893 1.00 91.94 92 SER A O 1
ATOM 743 N N . ILE A 1 93 ? -10.169 3.815 2.377 1.00 94.00 93 ILE A N 1
ATOM 744 C CA . ILE A 1 93 ? -8.790 3.366 2.159 1.00 94.00 93 ILE A CA 1
ATOM 745 C C . ILE A 1 93 ? -8.556 3.203 0.663 1.00 94.00 93 ILE A C 1
ATOM 747 O O . ILE A 1 93 ? -9.331 2.533 -0.018 1.00 94.00 93 ILE A O 1
ATOM 751 N N . THR A 1 94 ? -7.490 3.814 0.159 1.00 94.31 94 THR A N 1
ATOM 752 C CA . THR A 1 94 ? -7.143 3.835 -1.263 1.00 94.31 94 THR A CA 1
ATOM 753 C C . THR A 1 94 ? -5.692 3.419 -1.482 1.00 94.31 94 THR A C 1
ATOM 755 O O . THR A 1 94 ? -4.838 3.553 -0.601 1.00 94.31 94 THR A O 1
ATOM 758 N N . VAL A 1 95 ? -5.414 2.900 -2.676 1.00 95.75 95 VAL A N 1
ATOM 759 C CA . VAL A 1 95 ? -4.056 2.621 -3.160 1.00 95.75 95 VAL A CA 1
ATOM 760 C C . VAL A 1 95 ? -3.660 3.761 -4.105 1.00 95.75 95 VAL A C 1
ATOM 762 O O . VAL A 1 95 ? -4.464 4.082 -4.988 1.00 95.75 95 VAL A O 1
ATOM 765 N N . PRO A 1 96 ? -2.468 4.376 -3.963 1.00 93.75 96 PRO A N 1
ATOM 766 C CA . PRO A 1 96 ? -1.983 5.379 -4.911 1.00 93.75 96 PRO A CA 1
ATOM 767 C C . PRO A 1 96 ? -1.986 4.853 -6.354 1.00 93.75 96 PRO A C 1
ATOM 769 O O . PRO A 1 96 ? -1.601 3.714 -6.601 1.00 93.75 96 PRO A O 1
ATOM 772 N N . GLN A 1 97 ? -2.440 5.677 -7.299 1.00 92.25 97 GLN A N 1
ATOM 773 C CA . GLN A 1 97 ? -2.599 5.298 -8.714 1.00 92.25 97 GLN A CA 1
ATOM 774 C C . GLN A 1 97 ? -1.570 5.965 -9.636 1.00 92.25 97 GLN A C 1
ATOM 776 O O . GLN A 1 97 ? -1.535 5.697 -10.837 1.00 92.25 97 GLN A O 1
ATOM 781 N N . ASP A 1 98 ? -0.731 6.849 -9.100 1.00 91.06 98 ASP A N 1
ATOM 782 C CA . ASP A 1 98 ? 0.311 7.514 -9.869 1.00 91.06 98 ASP A CA 1
ATOM 783 C C . ASP A 1 98 ? 1.350 6.513 -10.395 1.00 91.06 98 ASP A C 1
ATOM 785 O O . ASP A 1 98 ? 1.525 5.409 -9.870 1.00 91.06 98 ASP A O 1
ATOM 789 N N . ARG A 1 99 ? 1.995 6.883 -11.508 1.00 91.25 99 ARG A N 1
ATOM 790 C CA . ARG A 1 99 ? 2.856 5.986 -12.298 1.00 91.25 99 ARG A CA 1
ATOM 791 C C . ARG A 1 99 ? 2.162 4.662 -12.651 1.00 91.25 99 ARG A C 1
ATOM 793 O O . ARG A 1 99 ? 2.779 3.607 -12.569 1.00 91.25 99 ARG A O 1
ATOM 800 N N . TYR A 1 100 ? 0.879 4.718 -13.018 1.00 91.69 100 TYR A N 1
ATOM 801 C CA . TYR A 1 100 ? 0.073 3.536 -13.355 1.00 91.69 100 TYR A CA 1
ATOM 802 C C . TYR A 1 100 ? 0.049 2.485 -12.225 1.00 91.69 100 TYR A C 1
ATOM 804 O O . TYR A 1 100 ? 0.084 1.285 -12.476 1.00 91.69 100 TYR A O 1
ATOM 812 N N . GLY A 1 101 ? 0.042 2.942 -10.968 1.00 93.75 101 GLY A N 1
ATOM 813 C CA . GLY A 1 101 ? 0.070 2.091 -9.774 1.00 93.75 101 GLY A CA 1
ATOM 814 C C . GLY A 1 101 ? 1.467 1.629 -9.344 1.00 93.75 101 GLY A C 1
ATOM 815 O O . GLY A 1 101 ? 1.612 1.119 -8.233 1.00 93.75 101 GLY A O 1
ATOM 816 N N . LEU A 1 102 ? 2.512 1.859 -10.151 1.00 95.25 102 LEU A N 1
ATOM 817 C CA . LEU A 1 102 ? 3.877 1.452 -9.804 1.00 95.25 102 LEU A CA 1
ATOM 818 C C . LEU A 1 102 ? 4.384 2.153 -8.543 1.00 95.25 102 LEU A C 1
ATOM 820 O O . LEU A 1 102 ? 5.096 1.535 -7.759 1.00 95.25 102 LEU A O 1
ATOM 824 N N . HIS A 1 103 ? 3.984 3.407 -8.291 1.00 94.31 103 HIS A N 1
ATOM 825 C CA . HIS A 1 103 ? 4.401 4.111 -7.075 1.00 94.31 103 HIS A CA 1
ATOM 826 C C . HIS A 1 103 ? 4.014 3.356 -5.801 1.00 94.31 103 HIS A C 1
ATOM 828 O O . HIS A 1 103 ? 4.808 3.293 -4.863 1.00 94.31 103 HIS A O 1
ATOM 834 N N . ALA A 1 104 ? 2.827 2.746 -5.777 1.00 96.81 104 ALA A N 1
ATOM 835 C CA . ALA A 1 104 ? 2.345 2.041 -4.601 1.00 96.81 104 ALA A CA 1
ATOM 836 C C . ALA A 1 104 ? 3.196 0.813 -4.253 1.00 96.81 104 ALA A C 1
ATOM 838 O O . ALA A 1 104 ? 3.173 0.392 -3.102 1.00 96.81 104 ALA A O 1
ATOM 839 N N . ILE A 1 105 ? 3.924 0.241 -5.214 1.00 97.31 105 ILE A N 1
ATOM 840 C CA . ILE A 1 105 ? 4.627 -1.040 -5.063 1.00 97.31 105 ILE A CA 1
ATOM 841 C C . ILE A 1 105 ? 6.153 -0.923 -5.225 1.00 97.31 105 ILE A C 1
ATOM 843 O O . ILE A 1 105 ? 6.862 -1.906 -5.046 1.00 97.31 105 ILE A O 1
ATOM 847 N N . ASP A 1 106 ? 6.663 0.264 -5.555 1.00 95.75 106 ASP A N 1
ATOM 848 C CA . ASP A 1 106 ? 8.083 0.547 -5.804 1.00 95.75 106 ASP A CA 1
ATOM 849 C C . ASP A 1 106 ? 8.906 0.509 -4.495 1.00 95.75 106 ASP A C 1
ATOM 851 O O . ASP A 1 106 ? 9.617 -0.462 -4.214 1.00 95.75 106 ASP A O 1
ATOM 855 N N . VAL A 1 107 ? 8.724 1.527 -3.644 1.00 95.50 107 VAL A N 1
ATOM 856 C CA . VAL A 1 107 ? 9.345 1.662 -2.316 1.00 95.50 107 VAL A CA 1
ATOM 857 C C . VAL A 1 107 ? 8.238 1.802 -1.280 1.00 95.50 107 VAL A C 1
ATOM 859 O O . VAL A 1 107 ? 7.498 2.783 -1.311 1.00 95.50 107 VAL A O 1
ATOM 862 N N . LEU A 1 108 ? 8.131 0.859 -0.344 1.00 94.69 108 LEU A N 1
ATOM 863 C CA . LEU A 1 108 ? 6.965 0.770 0.539 1.00 94.69 108 LEU A CA 1
ATOM 864 C C . LEU A 1 108 ? 6.900 1.872 1.604 1.00 94.69 108 LEU A C 1
ATOM 866 O O . LEU A 1 108 ? 5.805 2.350 1.904 1.00 94.69 108 LEU A O 1
ATOM 870 N N . ASP A 1 109 ? 8.041 2.294 2.160 1.00 93.12 109 ASP A N 1
ATOM 871 C CA . ASP A 1 109 ? 8.110 3.458 3.053 1.00 93.12 109 ASP A CA 1
ATOM 872 C C . ASP A 1 109 ? 9.048 4.536 2.486 1.00 93.12 109 ASP A C 1
ATOM 874 O O . ASP A 1 109 ? 10.252 4.522 2.748 1.00 93.12 109 ASP A O 1
ATOM 878 N N . PRO A 1 110 ? 8.527 5.493 1.701 1.00 86.56 110 PRO A N 1
ATOM 879 C CA . PRO A 1 110 ? 9.354 6.526 1.086 1.00 86.56 110 PRO A CA 1
ATOM 880 C C . PRO A 1 110 ? 9.930 7.535 2.093 1.00 86.56 110 PRO A C 1
ATOM 882 O O . PRO A 1 110 ? 10.859 8.257 1.735 1.00 86.56 110 PRO A O 1
ATOM 885 N N . ASP A 1 111 ? 9.424 7.586 3.333 1.00 88.50 111 ASP A N 1
ATOM 886 C CA . ASP A 1 111 ? 9.953 8.495 4.360 1.00 88.50 111 ASP A CA 1
ATOM 887 C C . ASP A 1 111 ? 11.215 7.923 5.036 1.00 88.50 111 ASP A C 1
ATOM 889 O O . ASP A 1 111 ? 11.929 8.650 5.733 1.00 88.50 111 ASP A O 1
ATOM 893 N N . LEU A 1 112 ? 11.527 6.636 4.827 1.00 87.81 112 LEU A N 1
ATOM 894 C CA . LEU A 1 112 ? 12.774 6.038 5.291 1.00 87.81 112 LEU A CA 1
ATOM 895 C C . LEU A 1 112 ? 13.921 6.422 4.351 1.00 87.81 112 LEU A C 1
ATOM 897 O O . LEU A 1 112 ? 14.216 5.735 3.379 1.00 87.81 112 LEU A O 1
ATOM 901 N N . ILE A 1 113 ? 14.580 7.541 4.644 1.00 85.12 113 ILE A N 1
ATOM 902 C CA . ILE A 1 113 ? 15.683 8.050 3.813 1.00 85.12 113 ILE A CA 1
ATOM 903 C C . ILE A 1 113 ? 16.981 7.258 4.050 1.00 85.12 113 ILE A C 1
ATOM 905 O O . ILE A 1 113 ? 17.721 6.983 3.107 1.00 85.12 113 ILE A O 1
ATOM 909 N N . ILE A 1 114 ? 17.270 6.885 5.300 1.00 86.19 114 ILE A N 1
ATOM 910 C CA . ILE A 1 114 ? 18.479 6.134 5.672 1.00 86.19 114 ILE A CA 1
ATOM 911 C C . ILE A 1 114 ? 18.166 4.638 5.625 1.00 86.19 114 ILE A C 1
ATOM 913 O O . ILE A 1 114 ? 17.248 4.193 6.308 1.00 86.19 114 ILE A O 1
ATOM 917 N N . GLY A 1 115 ? 18.937 3.864 4.855 1.00 82.50 115 GLY A N 1
ATOM 918 C CA . GLY A 1 115 ? 18.681 2.429 4.673 1.00 82.50 115 GLY A CA 1
ATOM 919 C C . GLY A 1 115 ? 17.426 2.150 3.843 1.00 82.50 115 GLY A C 1
ATOM 920 O O . GLY A 1 115 ? 16.725 1.173 4.081 1.00 82.50 115 GLY A O 1
ATOM 921 N N . ARG A 1 116 ? 17.089 3.047 2.908 1.00 85.88 116 ARG A N 1
ATOM 922 C CA . ARG A 1 116 ? 15.875 2.975 2.079 1.00 85.88 116 ARG A CA 1
ATOM 923 C C . ARG A 1 116 ? 15.766 1.685 1.258 1.00 85.88 116 ARG A C 1
ATOM 925 O O . ARG A 1 116 ? 14.665 1.226 0.974 1.00 85.88 116 ARG A O 1
ATOM 932 N N . ASP A 1 117 ? 16.900 1.099 0.907 1.00 90.56 117 ASP A N 1
ATOM 933 C CA . ASP A 1 117 ? 17.011 -0.196 0.242 1.00 90.56 117 ASP A CA 1
ATOM 934 C C . ASP A 1 117 ? 16.290 -1.317 1.005 1.00 90.56 117 ASP A C 1
ATOM 936 O O . ASP A 1 117 ? 15.702 -2.197 0.384 1.00 90.56 117 ASP A O 1
ATOM 940 N N . CYS A 1 118 ? 16.215 -1.251 2.340 1.00 89.25 118 CYS A N 1
ATOM 941 C CA . CYS A 1 118 ? 15.499 -2.264 3.124 1.00 89.25 118 CYS A CA 1
ATOM 942 C C . CYS A 1 118 ? 13.967 -2.232 2.959 1.00 89.25 118 CYS A C 1
ATOM 944 O O . CYS A 1 118 ? 13.286 -3.166 3.383 1.00 89.25 118 CYS A O 1
ATOM 946 N N . VAL A 1 119 ? 13.418 -1.175 2.348 1.00 92.31 119 VAL A N 1
ATOM 947 C CA . VAL A 1 119 ? 11.983 -1.030 2.042 1.00 92.31 119 VAL A CA 1
ATOM 948 C C . VAL A 1 119 ? 11.704 -0.980 0.539 1.00 92.31 119 VAL A C 1
ATOM 950 O O . VAL A 1 119 ? 10.600 -0.616 0.121 1.00 92.31 119 VAL A O 1
ATOM 953 N N . TYR A 1 120 ? 12.684 -1.353 -0.285 1.00 95.38 120 TYR A N 1
ATOM 954 C CA . TYR A 1 120 ? 12.458 -1.627 -1.699 1.00 95.38 120 TYR A CA 1
ATOM 955 C C . TYR A 1 120 ? 11.617 -2.888 -1.834 1.00 95.38 120 TYR A C 1
ATOM 957 O O . TYR A 1 120 ? 11.913 -3.911 -1.220 1.00 95.38 120 TYR A O 1
ATOM 965 N N . TYR A 1 121 ? 10.545 -2.800 -2.621 1.00 96.62 121 TYR A N 1
ATOM 966 C CA . TYR A 1 121 ? 9.692 -3.951 -2.883 1.00 96.62 121 TYR A CA 1
ATOM 967 C C . TYR A 1 121 ? 9.791 -4.391 -4.338 1.00 96.62 121 TYR A C 1
ATOM 969 O O . TYR A 1 121 ? 10.465 -5.379 -4.612 1.00 96.62 121 TYR A O 1
ATOM 977 N N . PHE A 1 122 ? 9.219 -3.640 -5.281 1.00 97.25 122 PHE A N 1
ATOM 978 C CA . PHE A 1 122 ? 9.444 -3.877 -6.712 1.00 97.25 122 PHE A CA 1
ATOM 979 C C . PHE A 1 122 ? 10.492 -2.957 -7.336 1.00 97.25 122 PHE A C 1
ATOM 981 O O . PHE A 1 122 ? 10.721 -3.073 -8.536 1.00 97.25 122 PHE A O 1
ATOM 988 N N . HIS A 1 123 ? 11.132 -2.074 -6.561 1.00 95.56 123 HIS A N 1
ATOM 989 C CA . HIS A 1 123 ? 12.068 -1.071 -7.077 1.00 95.56 123 HIS A CA 1
ATOM 990 C C . HIS A 1 123 ? 13.051 -1.628 -8.115 1.00 95.56 123 HIS A C 1
ATOM 992 O O . HIS A 1 123 ? 13.043 -1.195 -9.266 1.00 95.56 123 HIS A O 1
ATOM 998 N N . ASP A 1 124 ? 13.830 -2.642 -7.737 1.00 95.19 124 ASP A N 1
ATOM 999 C CA . ASP A 1 124 ? 14.868 -3.198 -8.608 1.00 95.19 124 ASP A CA 1
ATOM 1000 C C . ASP A 1 124 ? 14.279 -3.870 -9.855 1.00 95.19 124 ASP A C 1
ATOM 1002 O O . ASP A 1 124 ? 14.827 -3.745 -10.946 1.00 95.19 124 ASP A O 1
ATOM 1006 N N . MET A 1 125 ? 13.122 -4.528 -9.722 1.00 95.25 125 MET A N 1
ATOM 1007 C CA . MET A 1 125 ? 12.421 -5.148 -10.848 1.00 95.25 125 MET A CA 1
ATOM 1008 C C . MET A 1 125 ? 11.907 -4.098 -11.835 1.00 95.25 125 MET A C 1
ATOM 1010 O O . MET A 1 125 ? 12.076 -4.260 -13.039 1.00 95.25 125 MET A O 1
ATOM 1014 N N . ILE A 1 126 ? 11.311 -3.014 -11.333 1.00 93.81 126 ILE A N 1
ATOM 1015 C CA . ILE A 1 126 ? 10.837 -1.899 -12.159 1.00 93.81 126 ILE A CA 1
ATOM 1016 C C . ILE A 1 126 ? 12.021 -1.267 -12.890 1.00 93.81 126 ILE A C 1
ATOM 1018 O O . ILE A 1 126 ? 11.924 -1.038 -14.088 1.00 93.81 126 ILE A O 1
ATOM 1022 N N . VAL A 1 127 ? 13.133 -1.010 -12.192 1.00 92.00 127 VAL A N 1
ATOM 1023 C CA . VAL A 1 127 ? 14.350 -0.437 -12.789 1.00 92.00 127 VAL A CA 1
ATOM 1024 C C . VAL A 1 127 ? 14.939 -1.352 -13.860 1.00 92.00 127 VAL A C 1
ATOM 1026 O O . VAL A 1 127 ? 15.428 -0.853 -14.868 1.00 92.00 127 VAL A O 1
ATOM 1029 N N . GLU A 1 128 ? 14.904 -2.669 -13.669 1.00 91.50 128 GLU A N 1
ATOM 1030 C CA . GLU A 1 128 ? 15.419 -3.617 -14.657 1.00 91.50 128 GLU A CA 1
ATOM 1031 C C . GLU A 1 128 ? 14.504 -3.743 -15.881 1.00 91.50 128 GLU A C 1
ATOM 1033 O O . GLU A 1 128 ? 14.994 -3.780 -17.002 1.00 91.50 128 GLU A O 1
ATOM 1038 N N . MET A 1 129 ? 13.183 -3.755 -15.688 1.00 89.94 129 MET A N 1
ATOM 1039 C CA . MET A 1 129 ? 12.205 -3.939 -16.770 1.00 89.94 129 MET A CA 1
ATOM 1040 C C . MET A 1 129 ? 12.023 -2.717 -17.680 1.00 89.94 129 MET A C 1
ATOM 1042 O O . MET A 1 129 ? 11.380 -2.839 -18.717 1.00 89.94 129 MET A O 1
ATOM 1046 N N . ILE A 1 130 ? 12.535 -1.545 -17.292 1.00 86.00 130 ILE A N 1
ATOM 1047 C CA . ILE A 1 130 ? 12.477 -0.314 -18.105 1.00 86.00 130 ILE A CA 1
ATOM 1048 C C . ILE A 1 130 ? 13.781 -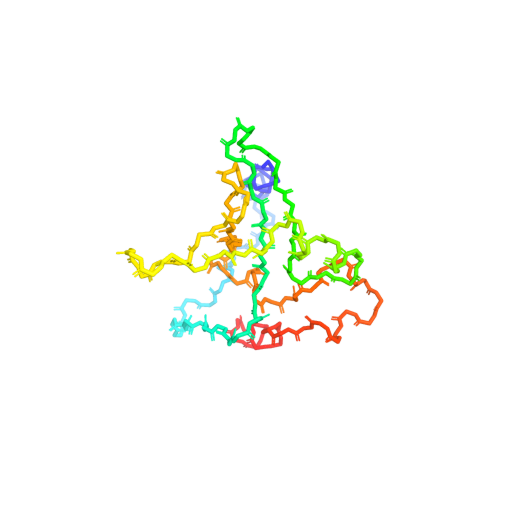0.019 -18.861 1.00 86.00 130 ILE A C 1
ATOM 1050 O O . ILE A 1 130 ? 13.866 1.022 -19.514 1.00 86.00 130 ILE A O 1
ATOM 1054 N N . LYS A 1 131 ? 14.798 -0.876 -18.720 1.00 80.38 131 LYS A N 1
ATOM 1055 C CA . LYS A 1 131 ? 16.037 -0.816 -19.508 1.00 80.38 131 LYS A CA 1
ATOM 1056 C C . LYS A 1 131 ? 15.823 -1.412 -20.891 1.00 80.38 131 LYS A C 1
ATOM 1058 O O . LYS A 1 131 ? 16.465 -0.876 -21.820 1.00 80.38 131 LYS A O 1
#